Protein AF-A0A816HMV6-F1 (afdb_monomer)

Secondary structure (DSSP, 8-state):
----PPEEEE--TTSSHHHHHHHIIIIII--EEEEEE--TT--HHHHHHHHHHHHHHHHHHHHTT-PEEEEEESGGGSS-HHHHHIIIII-EETTEEPPTTEEEEEEE----------------S--S-HHHHHHHHHH-TTS-S--SS--PPPP-

InterPro domains:
  IPR003959 ATPase, AAA-type, core [PF00004] (7-78)
  IPR027417 P-loop containing nucleoside triphosphate hydrolase [G3DSA:3.40.50.300] (1-121)
  IPR027417 P-loop containing nucleoside triphosphate hydrolase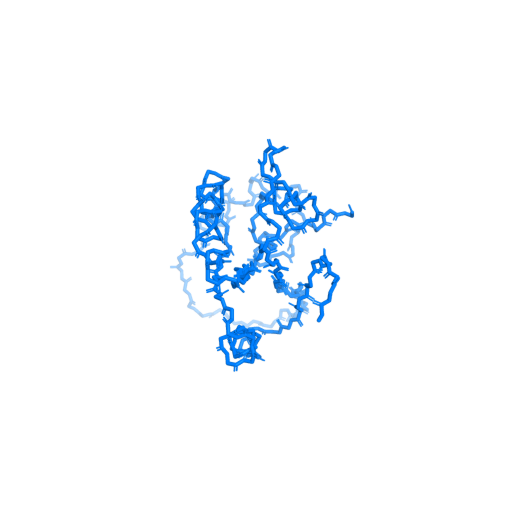 [SSF52540] (5-112)
  IPR031248 E3 ubiquitin-protein ligase RNF213 [PTHR22605] (2-155)

Radius of gyration: 19.83 Å; Cα contacts (8 Å, |Δi|>4): 178; chains: 1; bounding box: 43×34×56 Å

pLDDT: mean 71.31, std 22.54, range [34.78, 97.25]

Solvent-accessible surface area (backbone atoms only — not comparable to full-atom values): 9703 Å² total; per-residue (Å²): 140,92,66,95,61,66,47,76,52,73,60,67,89,90,74,47,65,70,59,53,50,50,47,45,31,55,73,72,63,69,22,50,78,44,80,46,81,42,38,74,86,60,48,68,69,57,53,52,54,52,51,53,55,46,50,59,48,28,55,58,28,46,78,71,78,27,38,28,35,37,35,35,34,38,49,50,36,26,92,60,45,66,61,53,47,34,41,49,73,71,38,23,62,96,84,42,79,54,68,85,50,52,42,54,36,38,29,41,70,73,86,78,73,75,75,83,74,72,92,71,89,78,96,74,90,79,96,85,63,64,73,67,49,57,61,49,49,70,78,41,81,85,60,83,94,70,67,98,63,80,70,60,81,81,81,132

Organism: Adineta ricciae (NCBI:txid249248)

Sequence (156 aa):
VQSNIPVLIMGETGCGKTALIQFLCEKMLDDDLRVFHIHAGVDLKQIITTVKDYITQAEQCQVKNKRLWIFFDEFNTTSNIGLLKEIMCERTLLGEALPSNMVFLGACNPRRTKTLKIQLNDDAYIGLRKTRYEMQERLWAGVNRRLLYTVVPIPE

Structure (mmCIF, N/CA/C/O backbone):
data_AF-A0A816HMV6-F1
#
_entry.id   AF-A0A816HMV6-F1
#
loop_
_atom_site.group_PDB
_atom_site.id
_atom_site.type_symbol
_atom_site.label_atom_id
_atom_site.label_alt_id
_atom_site.label_comp_id
_atom_site.label_asym_id
_atom_site.label_entity_id
_atom_site.label_seq_id
_atom_site.pdbx_PDB_ins_code
_atom_site.Cartn_x
_atom_site.Cartn_y
_atom_site.Cartn_z
_atom_site.occupancy
_atom_site.B_iso_or_equiv
_atom_site.auth_seq_id
_atom_site.auth_comp_id
_atom_site.auth_asym_id
_atom_site.auth_atom_id
_atom_site.pdbx_PDB_model_num
ATOM 1 N N . VAL A 1 1 ? -1.940 -9.532 15.238 1.00 38.19 1 VAL A N 1
ATOM 2 C CA . VAL A 1 1 ? -0.641 -9.157 14.628 1.00 38.19 1 VAL A CA 1
ATOM 3 C C . VAL A 1 1 ? -0.414 -7.691 14.944 1.00 38.19 1 VAL A C 1
ATOM 5 O O . VAL A 1 1 ? -1.223 -6.872 14.531 1.00 38.19 1 VAL A O 1
ATOM 8 N N . GLN A 1 2 ? 0.553 -7.409 15.815 1.00 43.78 2 GLN A N 1
ATOM 9 C CA . GLN A 1 2 ? 0.588 -6.228 16.690 1.00 43.78 2 GLN A CA 1
ATOM 10 C C . GLN A 1 2 ? 1.895 -5.433 16.534 1.00 43.78 2 GLN A C 1
ATOM 12 O O . GLN A 1 2 ? 2.332 -4.746 17.449 1.00 43.78 2 GLN A O 1
ATOM 17 N N . SER A 1 3 ? 2.536 -5.556 15.375 1.00 43.31 3 SER A N 1
ATOM 18 C CA . SER A 1 3 ? 3.825 -4.937 15.096 1.00 43.31 3 SER A CA 1
ATOM 19 C C . SER A 1 3 ? 3.644 -4.070 13.858 1.00 43.31 3 SER A C 1
ATOM 21 O O . SER A 1 3 ? 3.296 -4.598 12.804 1.00 43.31 3 SER A O 1
ATOM 23 N N . ASN A 1 4 ? 3.857 -2.757 13.979 1.00 57.09 4 ASN A N 1
ATOM 24 C CA . ASN A 1 4 ? 3.852 -1.783 12.876 1.00 57.09 4 ASN A CA 1
ATOM 25 C C . ASN A 1 4 ? 5.065 -1.979 11.942 1.00 57.09 4 ASN A C 1
ATOM 27 O O . ASN A 1 4 ? 5.749 -1.027 11.586 1.00 57.09 4 ASN A O 1
ATOM 31 N N . ILE A 1 5 ? 5.374 -3.230 11.607 1.00 61.19 5 ILE A N 1
ATOM 32 C CA . ILE A 1 5 ? 6.496 -3.619 10.765 1.00 61.19 5 ILE A CA 1
ATOM 33 C C . ILE A 1 5 ? 5.971 -3.664 9.327 1.00 61.19 5 ILE A C 1
ATOM 35 O O . ILE A 1 5 ? 5.012 -4.401 9.075 1.00 61.19 5 ILE A O 1
ATOM 39 N N . PRO A 1 6 ? 6.563 -2.911 8.386 1.00 59.91 6 PRO A N 1
ATOM 40 C CA . PRO A 1 6 ? 6.190 -3.010 6.983 1.00 59.91 6 PRO A CA 1
ATOM 41 C C . PRO A 1 6 ? 6.460 -4.433 6.483 1.00 59.91 6 PRO A C 1
ATOM 43 O O . PRO A 1 6 ? 7.582 -4.935 6.562 1.00 59.91 6 PRO A O 1
ATOM 46 N N . VAL A 1 7 ? 5.421 -5.104 5.982 1.00 67.75 7 VAL A N 1
ATOM 47 C CA . VAL A 1 7 ? 5.538 -6.469 5.452 1.00 67.75 7 VAL A CA 1
ATOM 48 C C . VAL A 1 7 ? 5.747 -6.398 3.946 1.00 67.75 7 VAL A C 1
ATOM 50 O O . VAL A 1 7 ? 4.909 -5.865 3.217 1.00 67.75 7 VAL A O 1
ATOM 53 N N . LEU A 1 8 ? 6.866 -6.961 3.491 1.00 65.38 8 LEU A N 1
ATOM 54 C CA . LEU A 1 8 ? 7.203 -7.098 2.080 1.00 65.38 8 LEU A CA 1
ATOM 55 C C . LEU A 1 8 ? 6.871 -8.514 1.600 1.00 65.38 8 LEU A C 1
ATOM 57 O O . LEU A 1 8 ? 7.466 -9.482 2.073 1.00 65.38 8 LEU A O 1
ATOM 61 N N . ILE A 1 9 ? 5.960 -8.642 0.634 1.00 69.94 9 ILE A N 1
ATOM 62 C CA . ILE A 1 9 ? 5.623 -9.933 0.019 1.00 69.94 9 ILE A CA 1
ATOM 63 C C . ILE A 1 9 ? 6.256 -10.011 -1.371 1.00 69.94 9 ILE A C 1
ATOM 65 O O . ILE A 1 9 ? 5.902 -9.256 -2.278 1.00 69.94 9 ILE A O 1
ATOM 69 N N . MET A 1 10 ? 7.180 -10.954 -1.555 1.00 65.25 10 MET A N 1
ATOM 70 C CA . MET A 1 10 ? 7.823 -11.220 -2.843 1.00 65.25 10 MET A CA 1
ATOM 71 C C . MET A 1 10 ? 7.235 -12.486 -3.477 1.00 65.25 10 MET A C 1
ATOM 73 O O . MET A 1 10 ? 7.119 -13.519 -2.826 1.00 65.25 10 MET A O 1
ATOM 77 N N . GLY A 1 11 ? 6.864 -12.419 -4.755 1.00 62.47 11 GLY A N 1
ATOM 78 C CA . GLY A 1 11 ? 6.380 -13.571 -5.525 1.00 62.47 11 GLY A CA 1
ATOM 79 C C . GLY A 1 11 ? 6.123 -13.188 -6.979 1.00 62.47 11 GLY A C 1
ATOM 80 O O . GLY A 1 11 ? 6.002 -12.000 -7.274 1.00 62.47 11 GLY A O 1
ATOM 81 N N . GLU A 1 12 ? 6.004 -14.154 -7.887 1.00 59.75 12 GLU A N 1
ATOM 82 C CA . GLU A 1 12 ? 5.687 -13.865 -9.294 1.00 59.75 12 GLU A CA 1
ATOM 83 C C . GLU A 1 12 ? 4.284 -13.254 -9.469 1.00 59.75 12 GLU A C 1
ATOM 85 O O . GLU A 1 12 ? 3.417 -13.358 -8.594 1.00 59.75 12 GLU A O 1
ATOM 90 N N . THR A 1 13 ? 4.039 -12.582 -10.594 1.00 65.00 13 THR A N 1
ATOM 91 C CA . THR A 1 13 ? 2.686 -12.137 -10.948 1.00 65.00 13 THR A CA 1
ATOM 92 C C . THR A 1 13 ? 1.761 -13.351 -11.087 1.00 65.00 13 THR A C 1
ATOM 94 O O . THR A 1 13 ? 2.174 -14.417 -11.532 1.00 65.00 13 THR A O 1
ATOM 97 N N . GLY A 1 14 ? 0.507 -13.219 -10.649 1.00 66.56 14 GLY A N 1
ATOM 98 C CA . GLY A 1 14 ? -0.473 -14.311 -10.723 1.00 66.56 14 GLY A CA 1
ATOM 99 C C . GLY A 1 14 ? -0.409 -15.356 -9.600 1.00 66.56 14 GLY A C 1
ATOM 100 O O . GLY A 1 14 ? -1.272 -16.222 -9.555 1.00 66.56 14 GLY A O 1
ATOM 101 N N . CYS A 1 15 ? 0.515 -15.261 -8.635 1.00 69.25 15 CYS A N 1
ATOM 102 C CA . CYS A 1 15 ? 0.568 -16.193 -7.493 1.00 69.25 15 CYS A CA 1
ATOM 103 C C . CYS A 1 15 ? -0.443 -15.884 -6.363 1.00 69.25 15 CYS A C 1
ATOM 105 O O . CYS A 1 15 ? -0.324 -16.415 -5.263 1.00 69.25 15 CYS A O 1
ATOM 107 N N . GLY A 1 16 ? -1.410 -14.988 -6.598 1.00 77.44 16 GLY A N 1
ATOM 108 C CA . GLY A 1 16 ? -2.515 -14.724 -5.667 1.00 77.44 16 GLY A CA 1
ATOM 109 C C . GLY A 1 16 ? -2.222 -13.792 -4.484 1.00 77.44 16 GLY A C 1
ATOM 110 O O . GLY A 1 16 ? -3.064 -13.697 -3.599 1.00 77.44 16 GLY A O 1
ATOM 111 N N . LYS A 1 17 ? -1.088 -13.068 -4.449 1.00 81.44 17 LYS A N 1
ATOM 112 C CA . LYS A 1 17 ? -0.736 -12.150 -3.333 1.00 81.44 17 LYS A CA 1
ATOM 113 C C . LYS A 1 17 ? -1.853 -11.156 -3.008 1.00 81.44 17 LYS A C 1
ATOM 115 O O . LYS A 1 17 ? -2.276 -11.055 -1.863 1.00 81.44 17 LYS A O 1
ATOM 120 N N . THR A 1 18 ? -2.358 -10.461 -4.024 1.00 79.69 18 THR A N 1
ATOM 121 C CA . THR A 1 18 ? -3.419 -9.460 -3.861 1.00 79.69 18 THR A CA 1
ATOM 122 C C . THR A 1 18 ? -4.718 -10.094 -3.365 1.00 79.69 18 THR A C 1
ATOM 124 O O . THR A 1 18 ? -5.338 -9.565 -2.450 1.00 79.69 18 THR A O 1
ATOM 127 N N . ALA A 1 19 ? -5.085 -11.263 -3.903 1.00 83.81 19 ALA A N 1
ATOM 128 C CA . ALA A 1 19 ? -6.281 -11.996 -3.488 1.00 83.81 19 ALA A CA 1
ATOM 129 C C . ALA A 1 19 ? -6.183 -12.493 -2.034 1.00 83.81 19 ALA A C 1
ATOM 131 O O . ALA A 1 19 ? -7.158 -12.426 -1.290 1.00 83.81 19 ALA A O 1
ATOM 132 N N . LEU A 1 20 ? -4.996 -12.941 -1.606 1.00 85.25 20 LEU A N 1
ATOM 133 C CA . LEU A 1 20 ? -4.729 -13.338 -0.224 1.00 85.25 20 LEU A CA 1
ATOM 134 C C . LEU A 1 20 ? -4.897 -12.153 0.737 1.00 85.25 20 LEU A C 1
ATOM 136 O O . LEU A 1 20 ? -5.547 -12.290 1.772 1.00 85.25 20 LEU A O 1
ATOM 140 N N . ILE A 1 21 ? -4.329 -10.992 0.393 1.00 85.69 21 ILE A N 1
ATOM 141 C CA . ILE A 1 21 ? -4.425 -9.783 1.222 1.00 85.69 21 ILE A CA 1
ATOM 142 C C . ILE A 1 21 ? -5.878 -9.302 1.299 1.00 85.69 21 ILE A C 1
ATOM 144 O O . ILE A 1 21 ? -6.365 -9.032 2.393 1.00 85.69 21 ILE A O 1
ATOM 148 N N . GLN A 1 22 ? -6.589 -9.259 0.168 1.00 86.12 22 GLN A N 1
ATOM 149 C CA . GLN A 1 22 ? -8.018 -8.925 0.121 1.00 86.12 22 GLN A CA 1
ATOM 150 C C . GLN A 1 22 ? -8.839 -9.828 1.040 1.00 86.12 22 GLN A C 1
ATOM 152 O O . GLN A 1 22 ? -9.600 -9.341 1.873 1.00 86.12 22 GLN A O 1
ATOM 157 N N . PHE A 1 23 ? -8.637 -11.143 0.944 1.00 87.44 23 PHE A N 1
ATOM 158 C CA . PHE A 1 23 ? -9.335 -12.102 1.792 1.00 87.44 23 PHE A CA 1
ATOM 159 C C . PHE A 1 23 ? -9.026 -11.897 3.283 1.00 87.44 23 PHE A C 1
ATOM 161 O O . PHE A 1 23 ? -9.936 -11.924 4.110 1.00 87.44 23 PHE A O 1
ATOM 168 N N . LEU A 1 24 ? -7.762 -11.651 3.637 1.00 87.31 24 LEU A N 1
ATOM 169 C CA . LEU A 1 24 ? -7.361 -11.402 5.021 1.00 87.31 24 LEU A CA 1
ATOM 170 C C . LEU A 1 24 ? -8.031 -10.145 5.596 1.00 87.31 24 LEU A C 1
ATOM 172 O O . LEU A 1 24 ? -8.616 -10.209 6.677 1.00 87.31 24 LEU A O 1
ATOM 176 N N . CYS A 1 25 ? -7.958 -9.018 4.888 1.00 88.06 25 CYS A N 1
ATOM 177 C CA . CYS A 1 25 ? -8.507 -7.747 5.360 1.00 88.06 25 CYS A CA 1
ATOM 178 C C . CYS A 1 25 ? -10.034 -7.807 5.467 1.00 88.06 25 CYS A C 1
ATOM 180 O O . CYS A 1 25 ? -10.586 -7.605 6.547 1.00 88.06 25 CYS A O 1
ATOM 182 N N . GLU A 1 26 ? -10.708 -8.170 4.377 1.00 85.81 26 GLU A N 1
ATOM 183 C CA . GLU A 1 26 ? -12.162 -8.035 4.288 1.00 85.81 26 GLU A CA 1
ATOM 184 C C . GLU A 1 26 ? -12.922 -9.178 4.968 1.00 85.81 26 GLU A C 1
ATOM 186 O O . GLU A 1 26 ? -14.026 -8.968 5.466 1.00 85.81 26 GLU A O 1
ATOM 191 N N . LYS A 1 27 ? -12.388 -10.411 4.958 1.00 85.75 27 LYS A N 1
ATOM 192 C CA . LYS A 1 27 ? -13.121 -11.593 5.459 1.00 85.75 27 LYS A CA 1
ATOM 193 C C . LYS A 1 27 ? -12.713 -12.026 6.858 1.00 85.75 27 LYS A C 1
ATOM 195 O O . LYS A 1 27 ? -13.552 -12.572 7.566 1.00 85.75 27 LYS A O 1
ATOM 200 N N . MET A 1 28 ? -11.457 -11.814 7.247 1.00 86.31 28 MET A N 1
ATOM 201 C CA . MET A 1 28 ? -10.955 -12.267 8.551 1.00 86.31 28 MET A CA 1
ATOM 202 C C . MET A 1 28 ? -10.876 -11.139 9.575 1.00 86.31 28 MET A C 1
ATOM 204 O O . MET A 1 28 ? -11.137 -11.371 10.752 1.00 86.31 28 MET A O 1
ATOM 208 N N . LEU A 1 29 ? -10.496 -9.934 9.143 1.00 88.50 29 LEU A N 1
ATOM 209 C CA . LEU A 1 29 ? -10.272 -8.798 10.038 1.00 88.50 29 LEU A CA 1
ATOM 210 C C . LEU A 1 29 ? -11.426 -7.789 10.055 1.00 88.50 29 LEU A C 1
ATOM 212 O O . LEU A 1 29 ? -11.458 -6.960 10.956 1.00 88.50 29 LEU A O 1
ATOM 216 N N . ASP A 1 30 ? -12.345 -7.869 9.086 1.00 90.75 30 ASP A N 1
ATOM 217 C CA . ASP A 1 30 ? -13.390 -6.863 8.844 1.00 90.75 30 ASP A CA 1
ATOM 218 C C . ASP A 1 30 ? -12.813 -5.434 8.708 1.00 90.75 30 ASP A C 1
ATOM 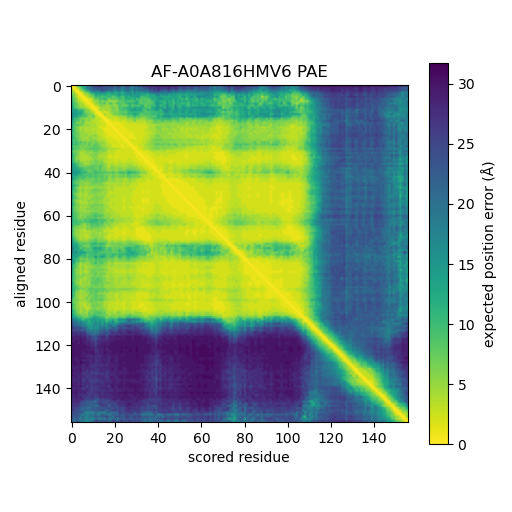220 O O . ASP A 1 30 ? -13.443 -4.445 9.079 1.00 90.75 30 ASP A O 1
ATOM 224 N N . ASP A 1 31 ? -11.599 -5.325 8.164 1.00 93.38 31 ASP A N 1
ATOM 225 C CA . ASP A 1 31 ? -10.894 -4.069 7.903 1.00 93.38 31 ASP A CA 1
ATOM 226 C C . ASP A 1 31 ? -10.983 -3.691 6.413 1.00 93.38 31 ASP A C 1
ATOM 228 O O . ASP A 1 31 ? -11.147 -4.551 5.542 1.00 93.38 31 ASP A O 1
ATOM 232 N N . ASP A 1 32 ? -10.791 -2.408 6.103 1.00 92.75 32 ASP A N 1
ATOM 233 C CA . ASP A 1 32 ? -10.833 -1.906 4.727 1.00 92.75 32 ASP A CA 1
ATOM 234 C C . ASP A 1 32 ? -9.452 -2.030 4.061 1.00 92.75 32 ASP A C 1
ATOM 236 O O . ASP A 1 32 ? -8.420 -1.805 4.698 1.00 92.75 32 ASP A O 1
ATOM 240 N N . LEU A 1 33 ? -9.415 -2.345 2.761 1.00 92.81 33 LEU A N 1
ATOM 241 C CA 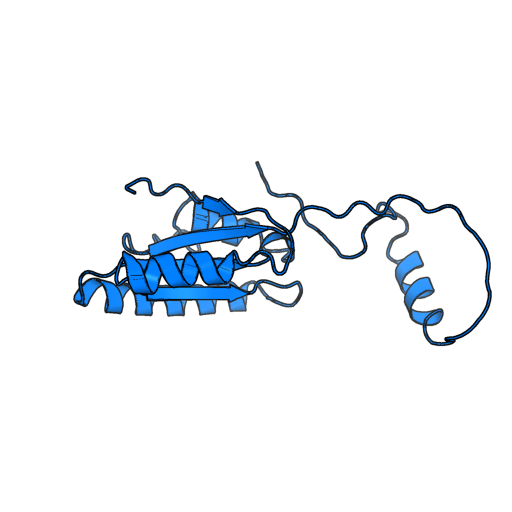. LEU A 1 33 ? -8.183 -2.458 1.974 1.00 92.81 33 LEU A CA 1
ATOM 242 C C . LEU A 1 33 ? -8.188 -1.512 0.770 1.00 92.81 33 LEU A C 1
ATOM 244 O O . LEU A 1 33 ? -9.133 -1.467 -0.019 1.00 92.81 33 LEU A O 1
ATOM 248 N N . ARG A 1 34 ? -7.068 -0.819 0.568 1.00 94.50 34 ARG A N 1
ATOM 249 C CA . ARG A 1 34 ? -6.766 -0.039 -0.632 1.00 94.50 34 ARG A CA 1
ATOM 250 C C . ARG A 1 34 ? -5.495 -0.544 -1.279 1.00 94.50 34 ARG A C 1
ATOM 252 O O . ARG A 1 34 ? -4.457 -0.651 -0.637 1.00 94.50 34 ARG A O 1
ATOM 259 N N . VAL A 1 35 ? -5.581 -0.830 -2.571 1.00 90.50 35 VAL A N 1
ATOM 260 C CA . VAL A 1 35 ? -4.430 -1.226 -3.379 1.00 90.50 35 VAL A CA 1
ATOM 261 C C . VAL A 1 35 ? -3.985 -0.024 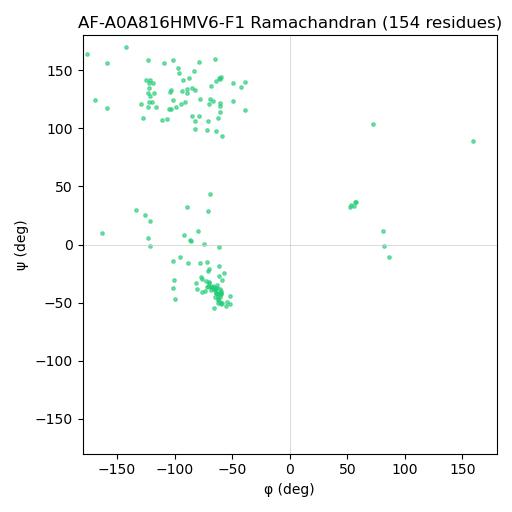-4.193 1.00 90.50 35 VAL A C 1
ATOM 263 O O . VAL A 1 35 ? -4.778 0.552 -4.936 1.00 90.50 35 VAL A O 1
ATOM 266 N N . PHE A 1 36 ? -2.720 0.355 -4.054 1.00 90.31 36 PHE A N 1
ATOM 267 C CA . PHE A 1 36 ? -2.100 1.379 -4.877 1.00 90.31 36 PHE A CA 1
ATOM 268 C C . PHE A 1 36 ? -1.068 0.720 -5.790 1.00 90.31 36 PHE A C 1
ATOM 270 O O . PHE A 1 36 ? -0.003 0.293 -5.346 1.00 90.31 36 PHE A O 1
ATOM 277 N N . HIS A 1 37 ? -1.412 0.633 -7.074 1.00 87.25 37 HIS A N 1
ATOM 278 C CA . HIS A 1 37 ? -0.525 0.127 -8.114 1.00 87.25 37 HIS A CA 1
ATOM 279 C C . HIS A 1 37 ? 0.473 1.209 -8.518 1.00 87.25 37 HIS A C 1
ATOM 281 O O . HIS A 1 37 ? 0.103 2.214 -9.129 1.00 87.25 37 HIS A O 1
ATOM 287 N N . ILE A 1 38 ? 1.736 1.005 -8.163 1.00 84.38 38 ILE A N 1
ATOM 288 C CA . ILE A 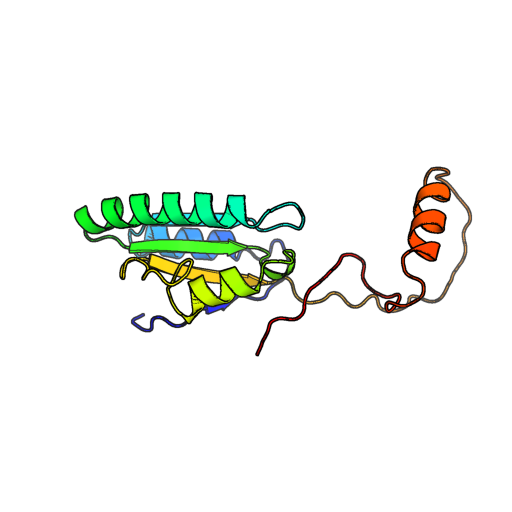1 38 ? 2.814 1.938 -8.466 1.00 84.38 38 ILE A CA 1
ATOM 289 C C . ILE A 1 38 ? 3.473 1.506 -9.773 1.00 84.38 38 ILE A C 1
ATOM 291 O O . ILE A 1 38 ? 3.786 0.341 -9.973 1.00 84.38 38 ILE A O 1
ATOM 295 N N . HIS A 1 39 ? 3.677 2.457 -10.679 1.00 83.69 39 HIS A N 1
ATOM 296 C CA . HIS A 1 39 ? 4.340 2.236 -11.962 1.00 83.69 39 HIS A CA 1
ATOM 297 C C . HIS A 1 39 ? 5.230 3.431 -12.321 1.00 83.69 39 HIS A C 1
ATOM 299 O O . HIS A 1 39 ? 5.125 4.501 -11.719 1.00 83.69 39 HIS A O 1
ATOM 305 N N . ALA A 1 40 ? 6.054 3.299 -13.364 1.00 76.44 40 ALA A N 1
ATOM 306 C CA . AL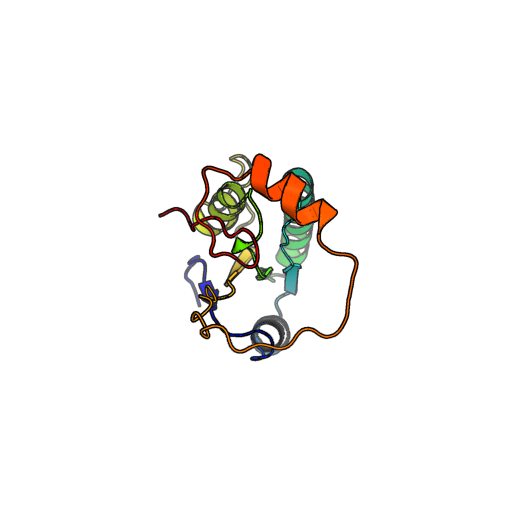A A 1 40 ? 7.000 4.340 -13.791 1.00 76.44 40 ALA A CA 1
ATOM 307 C C . ALA A 1 40 ? 6.355 5.703 -14.127 1.00 76.44 40 ALA A C 1
ATOM 309 O O . ALA A 1 40 ? 7.024 6.725 -14.057 1.00 76.44 40 ALA A O 1
ATOM 310 N N . GLY A 1 41 ? 5.067 5.722 -14.487 1.00 79.12 41 GLY A N 1
ATOM 311 C CA . GLY A 1 41 ? 4.299 6.955 -14.715 1.00 79.12 41 GLY A CA 1
ATOM 312 C C . GLY A 1 41 ? 3.662 7.594 -13.472 1.00 79.12 41 GLY A C 1
ATOM 313 O O . GLY A 1 41 ? 2.913 8.548 -13.636 1.00 79.12 41 GLY A O 1
ATOM 314 N N . VAL A 1 42 ? 3.869 7.058 -12.260 1.00 83.62 42 VAL A N 1
ATOM 315 C CA . VAL A 1 42 ? 3.327 7.663 -11.032 1.00 83.62 42 VAL A CA 1
ATOM 316 C C . VAL A 1 42 ? 4.283 8.743 -10.534 1.00 83.62 42 VAL A C 1
ATOM 318 O O . VAL A 1 42 ? 5.369 8.453 -10.018 1.00 83.62 42 VAL A O 1
ATOM 321 N N . ASP A 1 43 ? 3.837 9.989 -10.646 1.00 87.69 43 ASP A N 1
ATOM 322 C CA . ASP A 1 43 ? 4.575 11.157 -10.177 1.00 87.69 43 ASP A CA 1
ATOM 323 C C . ASP A 1 43 ? 4.462 11.345 -8.658 1.00 87.69 43 ASP A C 1
ATOM 325 O O . ASP A 1 43 ? 3.484 10.950 -8.021 1.00 87.69 43 ASP A O 1
ATOM 329 N N . LEU A 1 44 ? 5.432 12.059 -8.078 1.00 87.62 44 LEU A N 1
ATOM 330 C CA . LEU A 1 44 ? 5.473 12.389 -6.648 1.00 87.62 44 LEU A CA 1
ATOM 331 C C . LEU A 1 44 ? 4.162 13.028 -6.161 1.00 87.62 44 LEU A C 1
ATOM 333 O O . LEU A 1 44 ? 3.625 12.652 -5.122 1.00 87.62 44 LEU A O 1
ATOM 337 N N . LYS A 1 45 ? 3.620 13.975 -6.940 1.00 91.69 45 LYS A N 1
ATOM 338 C CA . LYS A 1 45 ? 2.357 14.656 -6.621 1.00 91.69 45 LYS A CA 1
ATOM 339 C C . LYS A 1 45 ? 1.197 13.670 -6.520 1.00 91.69 45 LYS A C 1
ATOM 341 O O . LYS A 1 45 ? 0.374 13.803 -5.624 1.00 91.69 45 LYS A O 1
ATOM 346 N N . GLN A 1 46 ? 1.153 12.673 -7.402 1.00 91.88 46 GLN A N 1
ATOM 347 C CA . GLN A 1 46 ? 0.092 11.675 -7.403 1.00 91.88 46 GLN A CA 1
ATOM 348 C C . GLN A 1 46 ? 0.176 10.769 -6.174 1.00 91.88 46 GLN A C 1
ATOM 350 O O . GLN A 1 46 ? -0.860 10.478 -5.580 1.00 91.88 46 GLN A O 1
ATOM 355 N N . ILE A 1 47 ? 1.385 10.390 -5.745 1.00 91.19 47 ILE A N 1
ATOM 356 C CA . ILE A 1 47 ? 1.590 9.653 -4.487 1.00 91.19 47 ILE A CA 1
ATOM 357 C C . ILE A 1 47 ? 1.070 10.481 -3.311 1.00 91.19 47 ILE A C 1
ATOM 359 O O . ILE A 1 47 ? 0.251 9.988 -2.541 1.00 91.19 47 ILE A O 1
ATOM 363 N N . ILE A 1 48 ? 1.484 11.747 -3.205 1.00 94.06 48 ILE A N 1
ATOM 364 C CA . ILE A 1 48 ? 1.075 12.634 -2.106 1.00 94.06 48 ILE A CA 1
ATOM 365 C C . ILE A 1 48 ? -0.448 12.786 -2.061 1.00 94.06 48 ILE A C 1
ATOM 367 O O . ILE A 1 48 ? -1.042 12.608 -1.001 1.00 94.06 48 ILE A O 1
ATOM 371 N N . THR A 1 49 ? -1.087 13.097 -3.192 1.00 95.94 49 THR A N 1
ATOM 372 C CA . THR A 1 49 ? -2.547 13.253 -3.254 1.00 95.94 49 THR A CA 1
ATOM 373 C C . THR A 1 49 ? -3.260 11.960 -2.864 1.00 95.94 49 THR A C 1
ATOM 375 O O . THR A 1 49 ? -4.152 11.986 -2.027 1.00 95.94 49 THR A O 1
ATOM 378 N N . THR A 1 50 ? -2.803 10.819 -3.382 1.00 95.44 50 THR A N 1
ATOM 379 C CA . THR A 1 50 ? -3.409 9.511 -3.091 1.00 95.44 50 THR A CA 1
ATOM 380 C C . THR A 1 50 ? -3.287 9.146 -1.609 1.00 95.44 50 THR A C 1
ATOM 382 O O . THR A 1 50 ? -4.238 8.664 -1.000 1.00 95.44 50 THR A O 1
ATOM 385 N N . VAL A 1 51 ? -2.128 9.397 -0.992 1.00 94.88 51 VAL A N 1
ATOM 386 C CA . VAL A 1 51 ? -1.924 9.122 0.438 1.00 94.88 51 VAL A CA 1
ATOM 387 C C . VAL A 1 51 ? -2.770 10.061 1.296 1.00 94.88 51 VAL A C 1
ATOM 389 O O . VAL A 1 51 ? -3.333 9.608 2.288 1.00 94.88 51 VAL A O 1
ATOM 392 N N . LYS A 1 52 ? -2.940 11.331 0.902 1.00 96.38 52 LYS A N 1
ATOM 393 C CA . LYS A 1 52 ? -3.874 12.250 1.576 1.00 96.38 52 LYS A CA 1
ATOM 394 C C . LYS A 1 52 ? -5.314 11.741 1.533 1.00 96.38 52 LYS A C 1
ATOM 396 O O . LYS A 1 52 ? -5.979 11.751 2.565 1.00 96.38 52 LYS A O 1
ATOM 401 N N . ASP A 1 53 ? -5.760 11.208 0.399 1.00 97.25 53 ASP A N 1
ATOM 402 C CA . ASP A 1 53 ? -7.088 10.594 0.298 1.00 97.25 53 ASP A CA 1
ATOM 403 C C . ASP A 1 53 ? -7.220 9.364 1.215 1.00 97.25 53 ASP A C 1
ATOM 405 O O . ASP A 1 53 ? -8.284 9.118 1.789 1.00 97.25 53 ASP A O 1
ATOM 409 N N . TYR A 1 54 ? -6.143 8.591 1.396 1.00 96.56 54 TYR A N 1
ATOM 410 C CA . TYR A 1 54 ? -6.118 7.474 2.345 1.00 96.56 54 TYR A CA 1
ATOM 411 C C . TYR A 1 54 ? -6.137 7.921 3.805 1.00 96.56 54 TYR A C 1
ATOM 413 O O . TYR A 1 54 ? -6.753 7.237 4.615 1.00 96.56 54 TYR A O 1
ATOM 421 N N . ILE A 1 55 ? -5.537 9.062 4.150 1.00 96.50 55 ILE A N 1
ATOM 422 C CA . ILE A 1 55 ? -5.628 9.631 5.505 1.00 96.50 55 ILE A CA 1
ATOM 423 C C . ILE A 1 55 ? -7.094 9.925 5.847 1.00 96.50 55 ILE A C 1
ATOM 425 O O . ILE A 1 55 ? -7.590 9.444 6.865 1.00 96.50 55 ILE A O 1
ATOM 429 N N . THR A 1 56 ? -7.826 10.601 4.956 1.00 96.75 56 THR A N 1
ATOM 430 C CA . THR A 1 56 ? -9.258 10.886 5.164 1.00 96.75 56 THR A CA 1
ATOM 431 C C . THR A 1 56 ? -10.088 9.607 5.302 1.00 96.75 56 THR A C 1
ATOM 433 O O . THR A 1 56 ? -11.010 9.528 6.113 1.00 96.75 56 THR A O 1
ATOM 436 N N . GLN A 1 57 ? -9.765 8.564 4.537 1.00 95.56 57 GLN A N 1
ATOM 437 C CA . GLN A 1 57 ? -10.445 7.272 4.660 1.00 95.56 57 GLN A CA 1
ATOM 438 C C . GLN A 1 57 ? -10.088 6.541 5.955 1.00 95.56 57 GLN A C 1
ATOM 440 O O . GLN A 1 57 ? -10.949 5.888 6.545 1.00 95.56 57 GLN A O 1
ATOM 445 N N . ALA A 1 58 ? -8.845 6.656 6.420 1.00 95.62 58 ALA A N 1
ATOM 446 C CA . ALA A 1 58 ? -8.417 6.071 7.681 1.00 95.62 58 ALA A CA 1
ATOM 447 C C . ALA A 1 58 ? -9.187 6.692 8.852 1.00 95.62 58 ALA A C 1
ATOM 449 O O . ALA A 1 58 ? -9.676 5.955 9.706 1.00 95.62 58 ALA A O 1
ATOM 450 N N . GLU A 1 59 ? -9.395 8.008 8.850 1.00 95.06 59 GLU A N 1
ATOM 451 C CA . GLU A 1 59 ? -10.223 8.697 9.849 1.00 95.06 59 GLU A CA 1
ATOM 452 C C . GLU A 1 59 ? -11.669 8.168 9.850 1.00 95.06 59 GLU A C 1
ATOM 454 O O . GLU A 1 59 ? -12.230 7.872 10.907 1.00 95.06 59 GLU A O 1
ATOM 459 N N . GLN A 1 60 ? -12.261 7.946 8.670 1.00 94.75 60 GLN A N 1
ATOM 460 C CA . GLN A 1 60 ? -13.602 7.355 8.545 1.00 94.75 60 GLN A CA 1
ATOM 461 C C . GLN A 1 60 ? -13.661 5.906 9.055 1.00 94.75 60 GLN A C 1
ATOM 463 O O . GLN A 1 60 ? -14.640 5.513 9.697 1.00 94.75 60 GLN A O 1
ATOM 468 N N . CYS A 1 61 ? -12.623 5.107 8.791 1.00 92.38 61 CYS A N 1
ATOM 469 C CA . CYS A 1 61 ? -12.502 3.746 9.317 1.00 92.38 61 CYS A CA 1
ATOM 470 C C . CYS A 1 61 ? -12.372 3.756 10.844 1.00 92.38 61 CYS A C 1
ATOM 472 O O . CYS A 1 61 ? -12.970 2.921 11.522 1.00 92.38 61 CYS A O 1
ATOM 474 N N . GLN A 1 62 ? -11.654 4.738 11.394 1.00 92.38 62 GLN A N 1
ATOM 475 C CA . GLN A 1 62 ? -11.423 4.862 12.828 1.00 92.38 62 GLN A CA 1
ATOM 476 C C . GLN A 1 62 ? -12.722 5.097 13.608 1.00 92.38 62 GLN A C 1
ATOM 478 O O . GLN A 1 62 ? -12.901 4.499 14.667 1.00 92.38 62 GLN A O 1
ATOM 483 N N . VAL A 1 63 ? -13.670 5.868 13.058 1.00 93.75 63 VAL A N 1
ATOM 484 C CA . VAL A 1 63 ? -15.019 6.044 13.644 1.00 93.75 63 VAL A CA 1
ATOM 485 C C . VAL A 1 63 ? -15.764 4.709 13.777 1.00 93.75 63 VAL A C 1
ATOM 487 O O . VAL A 1 63 ? -16.553 4.521 14.699 1.00 93.75 63 VAL A O 1
ATOM 490 N N . LYS A 1 64 ? -15.489 3.756 12.881 1.00 92.31 64 LYS A N 1
ATOM 491 C CA . LYS A 1 64 ? -16.060 2.401 12.894 1.00 92.31 64 LYS A CA 1
ATOM 492 C C . LYS A 1 64 ? -15.199 1.393 13.665 1.00 92.31 64 LYS A C 1
ATOM 494 O O . LYS A 1 64 ? -15.486 0.202 13.609 1.00 92.31 64 LYS A O 1
ATOM 499 N N . ASN A 1 65 ? -14.152 1.849 14.359 1.00 91.94 65 ASN A N 1
ATOM 500 C CA . ASN A 1 65 ? -13.150 1.009 15.021 1.00 91.94 65 ASN A CA 1
ATOM 501 C C . ASN A 1 65 ? -12.455 0.009 14.068 1.00 91.94 65 ASN A C 1
ATOM 503 O O . ASN A 1 65 ? -12.094 -1.096 14.470 1.00 91.94 65 ASN A O 1
ATOM 507 N N . LYS A 1 66 ? -12.275 0.408 12.801 1.00 93.38 66 LYS A N 1
ATOM 508 C CA . LYS A 1 66 ? -11.602 -0.363 11.748 1.00 93.38 66 LYS A CA 1
ATOM 509 C C . LYS A 1 66 ? -10.255 0.253 11.379 1.00 93.38 66 LYS A C 1
ATOM 511 O O . LYS A 1 66 ? -10.019 1.459 11.543 1.00 93.38 66 LYS A O 1
ATOM 516 N N . ARG A 1 67 ? -9.366 -0.575 10.840 1.00 93.31 67 ARG A N 1
ATOM 517 C CA . ARG A 1 67 ? -8.086 -0.152 10.259 1.00 93.31 67 ARG A CA 1
ATOM 518 C C . ARG A 1 67 ? -8.208 -0.021 8.748 1.00 93.31 67 ARG A C 1
ATOM 520 O O . ARG A 1 67 ? -8.989 -0.728 8.117 1.00 93.31 67 ARG A O 1
ATOM 527 N N . LEU A 1 68 ? -7.388 0.858 8.181 1.00 95.00 68 LEU A N 1
ATOM 528 C CA . LEU A 1 68 ? -7.220 0.970 6.738 1.00 95.00 68 LEU A CA 1
ATOM 529 C C . LEU A 1 68 ? -5.907 0.304 6.338 1.00 95.00 68 LEU A C 1
ATOM 531 O O . LEU A 1 68 ? -4.831 0.755 6.726 1.00 95.00 68 LEU A O 1
ATOM 535 N N . TRP A 1 69 ? -5.990 -0.752 5.544 1.00 93.56 69 TRP A N 1
ATOM 536 C CA . TRP A 1 69 ? -4.834 -1.414 4.961 1.00 93.56 69 TRP A CA 1
ATOM 537 C C . TRP A 1 69 ? -4.504 -0.774 3.615 1.00 93.56 69 TRP A C 1
ATOM 539 O O . TRP A 1 69 ? -5.372 -0.624 2.760 1.00 93.56 69 TRP A O 1
ATOM 549 N N . ILE A 1 70 ? -3.243 -0.410 3.413 1.00 93.25 70 ILE A N 1
ATOM 550 C CA . ILE A 1 70 ? -2.721 0.136 2.164 1.00 93.25 70 ILE A CA 1
ATOM 551 C C . ILE A 1 70 ? -1.700 -0.851 1.619 1.00 93.25 70 ILE A C 1
ATOM 553 O O . ILE A 1 70 ? -0.681 -1.117 2.254 1.00 93.25 70 ILE A O 1
ATOM 557 N N . PHE A 1 71 ? -1.968 -1.381 0.433 1.00 90.75 71 PHE A N 1
ATOM 558 C CA . PHE A 1 71 ? -1.085 -2.294 -0.271 1.00 90.75 71 PHE A CA 1
ATOM 559 C C . PHE A 1 71 ? -0.427 -1.589 -1.458 1.00 90.75 71 PHE A C 1
ATOM 561 O O . PHE A 1 71 ? -1.085 -1.307 -2.459 1.00 90.75 71 PHE A O 1
ATOM 568 N N . PHE A 1 72 ? 0.868 -1.298 -1.336 1.00 88.38 72 PHE A N 1
ATOM 569 C CA . PHE A 1 72 ? 1.696 -0.784 -2.423 1.00 88.38 72 PHE A CA 1
ATOM 570 C C . PHE A 1 72 ? 2.176 -1.942 -3.291 1.00 88.38 72 PHE A C 1
ATOM 572 O O . PHE A 1 72 ? 3.058 -2.707 -2.894 1.00 88.38 72 PHE A O 1
ATOM 579 N N . ASP A 1 73 ? 1.600 -2.060 -4.479 1.00 83.62 73 ASP A N 1
ATOM 580 C CA . ASP A 1 73 ? 2.009 -3.054 -5.461 1.00 83.62 73 ASP A CA 1
ATOM 581 C C . ASP A 1 73 ? 3.047 -2.451 -6.414 1.00 83.62 73 ASP A C 1
ATOM 583 O O . ASP A 1 73 ? 2.953 -1.281 -6.785 1.00 83.62 73 ASP A O 1
ATOM 587 N N . GLU A 1 74 ? 4.048 -3.244 -6.789 1.00 77.31 74 GLU A N 1
ATOM 588 C CA . GLU A 1 74 ? 5.129 -2.858 -7.711 1.00 77.31 74 GLU A CA 1
ATOM 589 C C . GLU A 1 74 ? 5.896 -1.567 -7.345 1.00 77.31 74 GLU A C 1
ATOM 591 O O . GLU A 1 74 ? 6.378 -0.836 -8.216 1.00 77.31 74 GLU A O 1
ATOM 596 N N . PHE A 1 75 ? 6.082 -1.280 -6.051 1.00 74.19 75 PHE A N 1
ATOM 597 C CA . PHE A 1 75 ? 6.682 -0.012 -5.609 1.00 74.19 75 PHE A CA 1
ATOM 598 C C . PHE A 1 75 ? 8.124 0.233 -6.084 1.00 74.19 75 PHE A C 1
ATOM 600 O O . PHE A 1 75 ? 8.593 1.369 -6.092 1.00 74.19 75 PHE A O 1
ATOM 607 N N . ASN A 1 76 ? 8.838 -0.809 -6.515 1.00 70.12 76 ASN A N 1
ATOM 608 C CA . ASN A 1 76 ? 10.200 -0.708 -7.044 1.00 70.12 76 ASN A CA 1
ATOM 609 C C . ASN A 1 76 ? 10.291 -0.115 -8.465 1.00 70.12 76 ASN A C 1
ATOM 611 O O . ASN A 1 76 ? 11.388 -0.019 -9.019 1.00 70.12 76 ASN A O 1
ATOM 615 N N . THR A 1 77 ? 9.162 0.257 -9.070 1.00 70.31 77 THR A N 1
ATOM 616 C CA . THR A 1 77 ? 9.091 0.807 -10.433 1.00 70.31 77 THR A CA 1
ATOM 617 C C . THR A 1 77 ? 9.092 2.340 -10.485 1.00 70.31 77 THR A C 1
ATOM 619 O O . THR A 1 77 ? 9.261 2.903 -11.567 1.00 70.31 77 THR A O 1
ATOM 622 N N . THR A 1 78 ? 8.930 3.027 -9.346 1.00 75.88 78 THR A N 1
ATOM 623 C CA . THR A 1 78 ? 8.976 4.498 -9.269 1.00 75.88 78 THR A CA 1
ATOM 624 C C . THR A 1 78 ? 10.358 5.006 -8.853 1.00 75.88 78 THR A C 1
ATOM 626 O O . THR A 1 78 ? 11.060 4.383 -8.057 1.00 75.88 78 THR A O 1
ATOM 629 N N . SER A 1 79 ? 10.744 6.181 -9.358 1.00 75.94 79 SER A N 1
ATOM 630 C CA . SER A 1 79 ? 11.920 6.920 -8.880 1.00 75.94 79 SER A CA 1
ATOM 631 C C . SER A 1 79 ? 11.711 7.537 -7.492 1.00 75.94 79 SER A C 1
ATOM 633 O O . SER A 1 79 ? 12.682 7.893 -6.830 1.00 75.94 79 SER A O 1
ATOM 635 N N . ASN A 1 80 ? 10.463 7.621 -7.019 1.00 80.31 80 ASN A N 1
ATOM 636 C CA . ASN A 1 80 ? 10.081 8.260 -5.756 1.00 80.31 80 ASN A CA 1
ATOM 637 C C . ASN A 1 80 ? 10.109 7.297 -4.553 1.00 80.31 80 ASN A C 1
ATOM 639 O O . ASN A 1 80 ? 9.321 7.437 -3.617 1.00 80.31 80 ASN A O 1
ATOM 643 N N . ILE A 1 81 ? 11.008 6.309 -4.560 1.00 81.44 81 ILE A N 1
ATOM 644 C CA . ILE A 1 81 ? 11.067 5.269 -3.520 1.00 81.44 81 ILE A CA 1
ATOM 645 C C . ILE A 1 81 ? 11.355 5.832 -2.119 1.00 81.44 81 ILE A C 1
ATOM 647 O O . ILE A 1 81 ? 10.900 5.267 -1.129 1.00 81.44 81 ILE A O 1
ATOM 651 N N . GLY A 1 82 ? 12.043 6.977 -2.028 1.00 85.00 82 GLY A N 1
ATOM 652 C CA . GLY A 1 82 ? 12.311 7.659 -0.758 1.00 8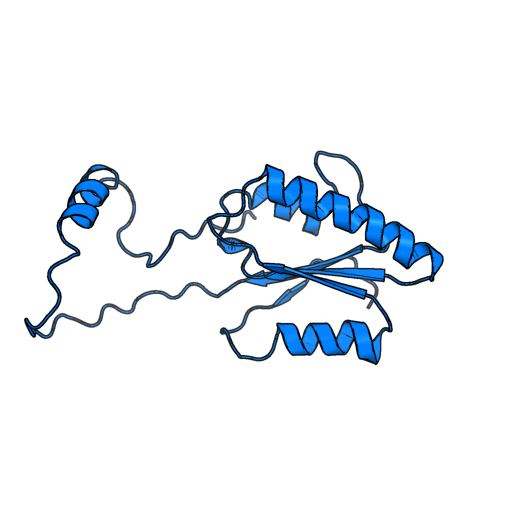5.00 82 GLY A CA 1
ATOM 653 C C . GLY A 1 82 ? 11.036 8.081 -0.021 1.00 85.00 82 GLY A C 1
ATOM 654 O O . GLY A 1 82 ? 10.931 7.851 1.178 1.00 85.00 82 GLY A O 1
ATOM 655 N N . LEU A 1 83 ? 10.035 8.600 -0.743 1.00 88.31 83 LEU A N 1
ATOM 656 C CA . LEU A 1 83 ? 8.746 8.974 -0.148 1.00 88.31 83 LEU A CA 1
ATOM 657 C C . LEU A 1 83 ? 7.986 7.738 0.354 1.00 88.31 83 LEU A C 1
ATOM 659 O O . LEU A 1 83 ? 7.355 7.768 1.402 1.00 88.31 83 LEU A O 1
ATOM 663 N N . LEU A 1 84 ? 8.062 6.624 -0.374 1.00 87.38 84 LEU A N 1
ATOM 664 C CA . LEU A 1 84 ? 7.430 5.374 0.054 1.00 87.38 84 LEU A CA 1
ATOM 665 C C . LEU A 1 84 ? 8.115 4.792 1.293 1.00 87.38 84 LEU A C 1
ATOM 667 O O . LEU A 1 84 ? 7.432 4.279 2.174 1.00 87.38 84 LEU A O 1
ATOM 671 N N . LYS A 1 85 ? 9.443 4.916 1.390 1.00 86.56 85 LYS A N 1
ATOM 672 C CA . LYS A 1 85 ? 10.208 4.553 2.589 1.00 86.56 85 LYS A CA 1
ATOM 673 C C . LYS A 1 85 ? 9.792 5.400 3.791 1.00 86.56 85 LYS A C 1
ATOM 675 O O . LYS A 1 85 ? 9.567 4.835 4.857 1.00 86.56 85 LYS A O 1
ATOM 680 N N . GLU A 1 86 ? 9.630 6.711 3.614 1.00 90.31 86 GLU A N 1
ATOM 681 C CA . GLU A 1 86 ? 9.090 7.605 4.650 1.00 90.31 86 GLU A CA 1
ATOM 682 C C . GLU A 1 86 ? 7.708 7.113 5.130 1.00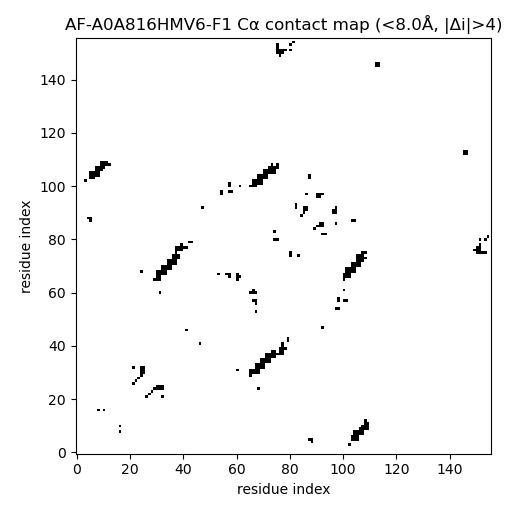 90.31 86 GLU A C 1
ATOM 684 O O . GLU A 1 86 ? 7.506 6.826 6.309 1.00 90.31 86 GLU A O 1
ATOM 689 N N . ILE A 1 87 ? 6.781 6.883 4.199 1.00 91.31 87 ILE A N 1
ATOM 690 C CA . ILE A 1 87 ? 5.410 6.456 4.516 1.00 91.31 87 ILE A CA 1
ATOM 691 C C . ILE A 1 87 ? 5.378 5.094 5.225 1.00 91.31 87 ILE A C 1
ATOM 693 O O . ILE A 1 87 ? 4.681 4.926 6.227 1.00 91.31 87 ILE A O 1
ATOM 697 N N . MET A 1 88 ? 6.104 4.103 4.702 1.00 87.94 88 MET A N 1
ATOM 698 C CA . MET A 1 88 ? 6.048 2.726 5.201 1.00 87.94 88 MET A CA 1
ATOM 699 C C . MET A 1 88 ? 6.815 2.535 6.510 1.00 87.94 88 MET A C 1
ATOM 701 O O . MET A 1 88 ? 6.348 1.793 7.376 1.00 87.94 88 MET A O 1
ATOM 705 N N . CYS A 1 89 ? 7.990 3.156 6.638 1.00 85.38 89 CYS A N 1
ATOM 706 C CA . CYS A 1 89 ? 8.903 2.917 7.755 1.00 85.38 89 CYS A CA 1
ATOM 707 C C . CYS A 1 89 ? 8.795 4.000 8.831 1.00 85.38 89 CYS A C 1
ATOM 709 O O . CYS A 1 89 ? 8.719 3.676 10.013 1.00 85.38 89 CYS A O 1
ATOM 711 N N . GLU A 1 90 ? 8.791 5.273 8.432 1.00 89.25 90 GLU A N 1
ATOM 712 C CA . GLU A 1 90 ? 8.786 6.418 9.360 1.00 89.25 90 GLU A CA 1
ATOM 713 C C . GLU A 1 90 ? 7.361 6.825 9.754 1.00 89.25 90 GLU A C 1
ATOM 715 O O . GLU A 1 90 ? 7.162 7.494 10.765 1.00 89.25 90 GLU A O 1
ATOM 720 N N . ARG A 1 91 ? 6.358 6.349 9.004 1.00 91.62 91 ARG A N 1
ATOM 721 C CA . ARG A 1 91 ? 4.938 6.671 9.190 1.00 91.62 91 ARG A CA 1
ATOM 722 C C . ARG A 1 91 ? 4.668 8.171 9.139 1.00 91.62 91 ARG A C 1
ATOM 724 O O . ARG A 1 91 ? 3.790 8.668 9.847 1.00 91.62 91 ARG A O 1
ATOM 731 N N . THR A 1 92 ? 5.386 8.867 8.269 1.00 93.75 92 THR A N 1
ATOM 732 C CA . THR A 1 92 ? 5.161 10.279 7.975 1.00 93.75 92 THR A CA 1
ATOM 733 C C . THR A 1 92 ? 4.904 10.498 6.488 1.00 93.75 92 THR A C 1
ATOM 735 O O . THR A 1 92 ? 5.230 9.664 5.641 1.00 93.75 92 THR A O 1
ATOM 738 N N . LEU A 1 93 ? 4.264 11.618 6.168 1.00 94.56 93 LEU A N 1
ATOM 739 C CA . LEU A 1 93 ? 4.140 12.137 4.814 1.00 94.56 93 LEU A CA 1
ATOM 740 C C . LEU A 1 93 ? 4.612 13.588 4.818 1.00 94.56 93 LEU A C 1
ATOM 742 O O . LEU A 1 93 ? 3.908 14.460 5.327 1.00 94.56 93 LEU A O 1
ATOM 746 N N . LEU A 1 94 ? 5.771 13.850 4.210 1.00 92.44 94 LEU A N 1
ATOM 747 C CA . LEU A 1 94 ? 6.404 15.173 4.210 1.00 92.44 94 LEU A CA 1
ATOM 748 C C . LEU A 1 94 ? 6.671 15.690 5.638 1.00 92.44 94 LEU A C 1
ATOM 750 O O . LEU A 1 94 ? 6.527 16.882 5.903 1.00 92.44 94 LEU A O 1
ATOM 754 N N . GLY A 1 95 ? 7.036 14.786 6.552 1.00 91.81 95 GLY A N 1
ATOM 755 C CA . GLY A 1 95 ? 7.303 15.080 7.964 1.00 91.81 95 GLY A CA 1
ATOM 756 C C . GLY A 1 95 ? 6.077 15.076 8.888 1.00 91.81 95 GLY A C 1
ATOM 757 O O . GLY A 1 95 ? 6.251 15.070 10.104 1.00 91.81 95 GLY A O 1
ATOM 758 N N . GLU A 1 96 ? 4.856 15.023 8.350 1.00 94.38 96 GLU A N 1
ATOM 759 C CA . GLU A 1 96 ? 3.623 14.963 9.149 1.00 94.38 96 GLU A CA 1
ATOM 760 C C . GLU A 1 96 ? 3.233 13.516 9.469 1.00 94.38 96 GLU A C 1
ATOM 762 O O . GLU A 1 96 ? 3.232 12.659 8.585 1.00 94.38 96 GLU A O 1
ATOM 767 N N . ALA A 1 97 ? 2.880 13.231 10.725 1.00 95.12 97 ALA A N 1
ATOM 768 C CA . ALA A 1 97 ? 2.570 11.876 11.179 1.00 95.12 97 ALA A CA 1
ATOM 769 C C . ALA A 1 97 ? 1.274 11.319 10.563 1.00 95.12 97 ALA A C 1
ATOM 771 O O . ALA A 1 97 ? 0.241 11.987 10.517 1.00 95.12 97 ALA A O 1
ATOM 772 N N . LEU A 1 98 ? 1.316 10.055 10.137 1.00 95.00 98 LEU A N 1
ATOM 773 C CA . LEU A 1 98 ? 0.166 9.338 9.586 1.00 95.00 98 LEU A CA 1
ATOM 774 C C . LEU A 1 98 ? -0.725 8.752 10.698 1.00 95.00 98 LEU A C 1
ATOM 776 O O . LEU A 1 98 ? -0.207 8.329 11.738 1.00 95.00 98 LEU A O 1
ATOM 780 N N . PRO A 1 99 ? -2.049 8.626 10.469 1.00 95.06 99 PRO A N 1
ATOM 781 C CA . PRO A 1 99 ? -2.966 7.964 11.394 1.00 95.06 99 PRO A CA 1
ATOM 782 C C . PRO A 1 99 ? -2.477 6.586 11.857 1.00 95.06 99 PRO A C 1
ATOM 784 O O . PRO A 1 99 ? -1.957 5.773 11.082 1.00 95.06 99 PRO A O 1
ATOM 787 N N . SER A 1 100 ? -2.666 6.290 13.144 1.00 92.81 100 SER A N 1
ATOM 788 C CA . SER A 1 100 ? -2.183 5.050 13.766 1.00 92.81 100 SER A CA 1
ATOM 789 C C . SER A 1 100 ? -2.935 3.800 13.300 1.00 92.81 100 SER A C 1
ATOM 791 O O . SER A 1 100 ? -2.393 2.699 13.379 1.00 92.81 100 SER A O 1
ATOM 793 N N . ASN A 1 101 ? -4.153 3.954 12.772 1.00 94.25 101 ASN A N 1
ATOM 794 C CA . ASN A 1 101 ? -4.971 2.861 12.247 1.00 94.25 101 ASN A CA 1
ATOM 795 C C . ASN A 1 101 ? -4.677 2.517 10.773 1.00 94.25 101 ASN A C 1
ATOM 797 O O . ASN A 1 101 ? -5.347 1.650 10.213 1.00 94.25 101 ASN A O 1
ATOM 801 N N . MET A 1 102 ? -3.687 3.158 10.143 1.00 93.88 102 MET A N 1
ATOM 802 C CA . MET A 1 102 ? -3.201 2.762 8.818 1.00 93.88 102 MET A CA 1
ATOM 803 C C . MET A 1 102 ? -2.206 1.601 8.922 1.00 93.88 102 MET A C 1
ATOM 805 O O . MET A 1 102 ? -1.261 1.641 9.714 1.00 93.88 102 MET A O 1
ATOM 809 N N . VAL A 1 103 ? -2.366 0.578 8.091 1.00 91.25 103 VAL A N 1
ATOM 810 C CA . VAL A 1 103 ? -1.456 -0.571 8.014 1.00 91.25 103 VAL A CA 1
ATOM 811 C C . VAL A 1 103 ? -0.884 -0.645 6.607 1.00 91.25 103 VAL A C 1
ATOM 813 O O . VAL A 1 103 ? -1.637 -0.734 5.647 1.00 91.25 103 VAL A O 1
ATOM 816 N N . PHE A 1 104 ? 0.441 -0.613 6.471 1.00 90.00 104 PHE A N 1
ATOM 817 C CA . PHE A 1 104 ? 1.105 -0.610 5.167 1.00 90.00 104 PHE A CA 1
ATOM 818 C C . PHE A 1 104 ? 1.673 -1.987 4.826 1.00 90.00 104 PHE A C 1
ATOM 820 O O . PHE A 1 104 ? 2.361 -2.619 5.630 1.00 90.00 104 PHE A O 1
ATOM 827 N N . LEU A 1 105 ? 1.412 -2.421 3.599 1.00 87.38 105 LEU A N 1
ATOM 828 C CA . LEU A 1 105 ? 1.940 -3.629 2.984 1.00 87.38 105 LEU A CA 1
ATOM 829 C C . LEU A 1 105 ? 2.621 -3.248 1.671 1.00 87.38 105 LEU A C 1
ATOM 831 O O . LEU A 1 105 ? 2.114 -2.407 0.932 1.00 87.38 105 LEU A O 1
ATOM 835 N N . GLY A 1 106 ? 3.743 -3.886 1.361 1.00 84.38 106 GLY A N 1
ATOM 836 C CA . GLY A 1 106 ? 4.432 -3.708 0.088 1.00 84.38 106 GLY A CA 1
ATOM 837 C C . GLY A 1 106 ? 4.567 -5.030 -0.653 1.00 84.38 106 GLY A C 1
ATOM 838 O O . GLY A 1 106 ? 4.857 -6.063 -0.051 1.00 84.38 106 GLY A O 1
ATOM 839 N N . ALA A 1 107 ? 4.422 -5.004 -1.971 1.00 78.69 107 ALA A N 1
ATOM 840 C CA . ALA A 1 107 ? 4.896 -6.068 -2.840 1.00 78.69 107 ALA A CA 1
ATOM 841 C C . ALA A 1 107 ? 5.934 -5.526 -3.818 1.00 78.69 107 ALA A C 1
ATOM 843 O O . ALA A 1 107 ? 5.814 -4.434 -4.370 1.00 78.69 107 ALA A O 1
ATOM 844 N N . CYS A 1 108 ? 6.972 -6.327 -4.027 1.00 69.94 108 CYS A N 1
ATOM 845 C CA . CYS A 1 108 ? 8.003 -6.074 -5.020 1.00 69.94 108 CYS A CA 1
ATOM 846 C C . CYS A 1 108 ? 8.072 -7.245 -5.986 1.00 69.94 108 CYS A C 1
ATOM 848 O O . CYS A 1 108 ? 8.078 -8.409 -5.572 1.00 69.94 108 CYS A O 1
ATOM 850 N N . ASN A 1 109 ? 8.227 -6.931 -7.269 1.00 63.97 109 ASN A N 1
ATOM 851 C CA . ASN A 1 109 ? 8.562 -7.939 -8.261 1.00 63.97 109 ASN A CA 1
ATOM 852 C C . ASN A 1 109 ? 10.068 -8.265 -8.171 1.00 63.97 109 ASN A C 1
ATOM 854 O O . ASN A 1 109 ? 10.890 -7.343 -8.265 1.00 63.97 109 ASN A O 1
ATOM 858 N N . PRO A 1 110 ? 10.457 -9.546 -7.995 1.00 54.97 110 PRO A N 1
ATOM 859 C CA . PRO A 1 110 ? 11.861 -9.947 -7.965 1.00 54.97 110 PRO A CA 1
ATOM 860 C C . PRO A 1 110 ? 12.569 -9.585 -9.277 1.00 54.97 110 PRO A C 1
ATOM 862 O O . PRO A 1 110 ? 11.992 -9.662 -10.365 1.00 54.97 110 PRO A O 1
ATOM 865 N N . ARG A 1 111 ? 13.845 -9.190 -9.184 1.00 47.34 111 ARG A N 1
ATOM 866 C CA . ARG A 1 111 ? 14.657 -8.810 -10.350 1.00 47.34 111 ARG A CA 1
ATOM 867 C C . ARG A 1 111 ? 14.775 -10.001 -11.307 1.00 47.34 111 ARG A C 1
ATOM 869 O O . ARG A 1 111 ? 15.425 -10.992 -10.986 1.00 47.34 111 ARG A O 1
ATOM 876 N N . ARG A 1 112 ? 14.196 -9.897 -12.508 1.00 45.84 112 ARG A N 1
ATOM 877 C CA . ARG A 1 112 ? 14.424 -10.876 -13.582 1.00 45.84 112 ARG A CA 1
ATOM 878 C C . ARG A 1 112 ? 15.726 -10.549 -14.308 1.00 45.84 112 ARG A C 1
ATOM 880 O O . ARG A 1 112 ? 15.768 -9.688 -15.185 1.00 45.84 112 ARG A O 1
ATOM 887 N N . THR A 1 113 ? 16.795 -11.253 -13.955 1.00 39.47 113 THR A N 1
ATOM 888 C CA . THR A 1 113 ? 18.041 -11.243 -14.728 1.00 39.47 113 THR A CA 1
ATOM 889 C C . THR A 1 113 ? 17.797 -11.984 -16.043 1.00 39.47 113 THR A C 1
ATOM 891 O O . THR A 1 113 ? 17.430 -13.157 -16.029 1.00 39.47 113 THR A O 1
ATOM 894 N N . LYS A 1 114 ? 17.990 -11.333 -17.200 1.00 40.94 114 LYS A N 1
ATOM 895 C CA . LYS A 1 114 ? 18.051 -12.057 -18.480 1.00 40.94 114 LYS A CA 1
ATOM 896 C C . LYS A 1 114 ? 19.253 -13.003 -18.433 1.00 40.94 114 LYS A C 1
ATOM 898 O O . LYS A 1 114 ? 20.393 -12.544 -18.520 1.00 40.94 114 LYS A O 1
ATOM 903 N N . THR A 1 115 ? 19.015 -14.308 -18.343 1.00 35.84 115 THR A N 1
ATOM 904 C CA . THR A 1 115 ? 20.015 -15.297 -18.749 1.00 35.84 115 THR A CA 1
ATOM 905 C C . THR A 1 115 ? 20.276 -15.052 -20.230 1.00 35.84 115 THR A C 1
ATOM 907 O O . THR A 1 115 ? 19.344 -15.084 -21.035 1.00 35.84 115 THR A O 1
ATOM 910 N N . LEU A 1 116 ? 21.516 -14.716 -20.581 1.00 39.16 116 LEU A N 1
ATOM 911 C CA . LEU A 1 116 ? 21.956 -14.585 -21.966 1.00 39.16 116 LEU A CA 1
ATOM 912 C C . LEU A 1 116 ? 21.730 -15.932 -22.664 1.00 39.16 116 LEU A C 1
ATOM 914 O O . LEU A 1 116 ? 22.578 -16.817 -22.595 1.00 39.16 116 LEU A O 1
ATOM 918 N N . LYS A 1 117 ? 20.578 -16.112 -23.316 1.00 38.56 117 LYS A N 1
ATOM 919 C CA . LYS A 1 117 ? 20.454 -17.130 -24.353 1.00 38.56 117 LYS A CA 1
ATOM 920 C C . LYS A 1 117 ? 21.267 -16.613 -25.530 1.00 38.56 117 LYS A C 1
ATOM 922 O O . LYS A 1 117 ? 20.921 -15.610 -26.150 1.00 38.56 117 LYS A O 1
ATOM 927 N N . ILE A 1 118 ? 22.415 -17.256 -25.693 1.00 40.50 118 ILE A N 1
ATOM 928 C CA . ILE A 1 118 ? 23.343 -17.139 -26.807 1.00 40.50 118 ILE A CA 1
ATOM 929 C C . ILE A 1 118 ? 22.546 -17.109 -28.113 1.00 40.50 118 ILE A C 1
ATOM 931 O O . ILE A 1 118 ? 21.584 -17.855 -28.283 1.00 40.50 118 ILE A O 1
ATOM 935 N N . GLN A 1 119 ? 22.956 -16.188 -28.980 1.00 43.28 119 GLN A N 1
ATOM 936 C CA . GLN A 1 119 ? 22.496 -15.996 -30.348 1.00 43.28 119 GLN A CA 1
ATOM 937 C C . GLN A 1 119 ? 22.266 -17.338 -31.048 1.00 43.28 119 GLN A C 1
ATOM 939 O O . GLN A 1 119 ? 23.218 -18.071 -31.300 1.00 43.28 119 GLN A O 1
ATOM 944 N N . LEU A 1 120 ? 21.019 -17.625 -31.407 1.00 35.59 120 LEU A N 1
ATOM 945 C CA . LEU A 1 120 ? 20.731 -18.451 -32.568 1.00 35.59 120 LEU A CA 1
ATOM 946 C C . LEU A 1 120 ? 19.712 -17.693 -33.412 1.00 35.59 120 LEU A C 1
ATOM 948 O O . LEU A 1 120 ? 18.671 -17.260 -32.919 1.00 35.59 120 LEU A O 1
ATOM 952 N N . ASN A 1 121 ? 20.159 -17.446 -34.637 1.00 43.38 121 ASN A N 1
ATOM 953 C CA . ASN A 1 121 ? 19.520 -16.772 -35.753 1.00 43.38 121 ASN A CA 1
ATOM 954 C C . ASN A 1 121 ? 18.025 -17.096 -35.874 1.00 43.38 121 ASN A C 1
ATOM 956 O O . ASN A 1 121 ? 17.630 -18.244 -35.707 1.00 43.38 121 ASN A O 1
ATOM 960 N N . ASP A 1 122 ? 17.214 -16.090 -36.193 1.00 35.25 122 ASP A N 1
ATOM 961 C CA . ASP A 1 122 ? 16.606 -16.048 -37.523 1.00 35.25 122 ASP A CA 1
ATOM 962 C C . ASP A 1 122 ? 15.928 -14.696 -37.769 1.00 35.25 122 ASP A C 1
ATOM 964 O O . ASP A 1 122 ? 15.090 -14.206 -37.006 1.00 35.25 122 ASP A O 1
ATOM 968 N N . ASP A 1 123 ? 16.362 -14.089 -38.865 1.00 46.72 123 ASP A N 1
ATOM 969 C CA . ASP A 1 123 ? 15.809 -12.905 -39.490 1.00 46.72 123 ASP A CA 1
ATOM 970 C C . ASP A 1 123 ? 14.390 -13.187 -39.994 1.00 46.72 123 ASP A C 1
ATOM 972 O O . ASP A 1 123 ? 14.214 -13.701 -41.095 1.00 46.72 123 ASP A O 1
ATOM 976 N N . ALA A 1 124 ? 13.356 -12.818 -39.236 1.00 44.34 124 ALA A N 1
ATOM 977 C CA . ALA A 1 124 ? 12.021 -12.668 -39.809 1.00 44.34 124 ALA A CA 1
ATOM 978 C C . ALA A 1 124 ? 11.116 -11.773 -38.942 1.00 44.34 124 ALA A C 1
ATOM 980 O O . ALA A 1 124 ? 10.760 -12.117 -37.822 1.00 44.34 124 ALA A O 1
ATOM 981 N N . TYR A 1 125 ? 10.684 -10.651 -39.527 1.00 42.06 125 TYR A N 1
ATOM 982 C CA . TYR A 1 125 ? 9.562 -9.802 -39.105 1.00 42.06 125 TYR A CA 1
ATOM 983 C C . TYR A 1 125 ? 9.733 -8.934 -37.841 1.00 42.06 125 TYR A C 1
ATOM 985 O O . TYR A 1 125 ? 9.559 -9.357 -36.705 1.00 42.06 125 TYR A O 1
ATOM 993 N N . ILE A 1 126 ? 9.942 -7.634 -38.081 1.00 39.81 126 ILE A N 1
ATOM 994 C CA . ILE A 1 126 ? 9.065 -6.499 -37.705 1.00 39.81 126 ILE A CA 1
ATOM 995 C C . ILE A 1 126 ? 9.948 -5.243 -37.709 1.00 39.81 126 ILE A C 1
ATOM 997 O O . ILE A 1 126 ? 10.575 -4.845 -36.723 1.00 39.81 126 ILE A O 1
ATOM 1001 N N . GLY A 1 127 ? 10.021 -4.618 -38.883 1.00 45.84 127 GLY A N 1
ATOM 1002 C CA . GLY A 1 127 ? 10.619 -3.305 -39.061 1.00 45.84 127 GLY A CA 1
ATOM 1003 C C . GLY A 1 127 ? 9.716 -2.245 -38.449 1.00 45.84 127 GLY A C 1
ATOM 1004 O O . GLY A 1 127 ? 8.737 -1.863 -39.066 1.00 45.84 127 GLY A O 1
ATOM 1005 N N . LEU A 1 128 ? 10.024 -1.806 -37.227 1.00 41.16 128 LEU A N 1
ATOM 1006 C CA . LEU A 1 128 ? 9.520 -0.550 -36.636 1.00 41.16 128 LEU A CA 1
ATOM 1007 C C . LEU A 1 128 ? 10.333 -0.089 -35.407 1.00 41.16 128 LEU A C 1
ATOM 1009 O O . LEU A 1 128 ? 9.928 0.826 -34.694 1.00 41.16 128 LEU A O 1
ATOM 1013 N N . ARG A 1 129 ? 11.490 -0.707 -35.121 1.00 43.94 129 ARG A N 1
ATOM 1014 C CA . ARG A 1 129 ? 12.184 -0.549 -33.827 1.00 43.94 129 ARG A CA 1
ATOM 1015 C C . ARG A 1 129 ? 13.627 -0.042 -33.865 1.00 43.94 129 ARG A C 1
ATOM 1017 O O . ARG A 1 129 ? 14.233 0.032 -32.803 1.00 43.94 129 ARG A O 1
ATOM 1024 N N . LYS A 1 130 ? 14.186 0.341 -35.018 1.00 40.91 130 LYS A N 1
ATOM 1025 C CA . LYS A 1 130 ? 15.591 0.796 -35.066 1.00 40.91 130 LYS A CA 1
ATOM 1026 C C . LYS A 1 130 ? 15.790 2.252 -34.628 1.00 40.91 130 LYS A C 1
ATOM 1028 O O . LYS A 1 130 ? 16.696 2.534 -33.854 1.00 40.91 130 LYS A O 1
ATOM 1033 N N . THR A 1 131 ? 14.883 3.160 -34.984 1.00 36.06 131 THR A N 1
ATOM 1034 C CA . THR A 1 131 ? 15.114 4.604 -34.789 1.00 36.06 131 THR A CA 1
ATOM 1035 C C . THR A 1 131 ? 15.026 5.059 -33.327 1.00 36.06 131 THR A C 1
ATOM 1037 O O . THR A 1 131 ? 15.741 5.965 -32.912 1.00 36.06 131 THR A O 1
ATOM 1040 N N . ARG A 1 132 ? 14.191 4.405 -32.504 1.00 36.62 132 ARG A N 1
ATOM 1041 C CA . ARG A 1 132 ? 14.099 4.702 -31.060 1.00 36.62 132 ARG A CA 1
ATOM 1042 C C . ARG A 1 132 ? 15.283 4.132 -30.272 1.00 36.62 132 ARG A C 1
ATOM 1044 O O . ARG A 1 132 ? 15.674 4.720 -29.273 1.00 36.62 132 ARG A O 1
ATOM 1051 N N . TYR A 1 133 ? 15.861 3.026 -30.743 1.00 38.03 133 TYR A N 1
ATOM 1052 C CA . TYR A 1 133 ? 16.976 2.347 -30.082 1.00 38.03 133 TYR A CA 1
ATOM 1053 C C . TYR A 1 133 ? 18.289 3.118 -30.249 1.00 38.03 133 TYR A C 1
ATOM 1055 O O . TYR A 1 133 ? 19.027 3.267 -29.285 1.00 38.03 133 TYR A O 1
ATOM 1063 N N . GLU A 1 134 ? 18.543 3.686 -31.430 1.00 42.44 134 GLU A N 1
ATOM 1064 C CA . GLU A 1 134 ? 19.777 4.440 -31.710 1.00 42.44 134 GLU A CA 1
ATOM 1065 C C . GLU A 1 134 ? 19.819 5.801 -30.988 1.00 42.44 134 GLU A C 1
ATOM 1067 O O . GLU A 1 134 ? 20.863 6.211 -30.476 1.00 42.44 134 GLU A O 1
ATOM 1072 N N . MET A 1 135 ? 18.673 6.489 -30.863 1.00 36.12 135 MET A N 1
ATOM 1073 C CA . MET A 1 135 ? 18.573 7.716 -30.055 1.00 36.12 135 MET A CA 1
ATOM 1074 C C . MET A 1 135 ? 18.754 7.432 -28.558 1.00 36.12 135 MET A C 1
ATOM 1076 O O . MET A 1 135 ? 19.363 8.228 -27.841 1.00 36.12 135 MET A O 1
ATOM 1080 N N . GLN A 1 136 ? 18.266 6.280 -28.095 1.00 38.97 136 GLN A N 1
ATOM 1081 C CA . GLN A 1 136 ? 18.432 5.836 -26.717 1.00 38.97 136 GLN A CA 1
ATOM 1082 C C . GLN A 1 136 ? 19.847 5.277 -26.469 1.00 38.97 136 GLN A C 1
ATOM 1084 O O . GLN A 1 136 ? 20.376 5.458 -25.387 1.00 38.97 136 GLN A O 1
ATOM 1089 N N . GLU A 1 137 ? 20.555 4.722 -27.455 1.00 40.31 137 GLU A N 1
ATOM 1090 C CA . GLU A 1 137 ? 21.969 4.340 -27.287 1.00 40.31 137 GLU A CA 1
ATOM 1091 C C . GLU A 1 137 ? 22.890 5.545 -27.051 1.00 40.31 137 GLU A C 1
ATOM 1093 O O . GLU A 1 137 ? 23.800 5.468 -26.224 1.00 40.31 137 GLU A O 1
ATOM 1098 N N . ARG A 1 138 ? 22.639 6.683 -27.713 1.00 39.06 138 ARG A N 1
ATOM 1099 C CA . ARG A 1 138 ? 23.451 7.900 -27.524 1.00 39.06 138 ARG A CA 1
ATOM 1100 C C . ARG A 1 138 ? 23.249 8.565 -26.163 1.00 39.06 138 ARG A C 1
ATOM 1102 O O . ARG A 1 138 ? 24.196 9.122 -25.620 1.00 39.06 138 ARG A O 1
ATOM 1109 N N . LEU A 1 139 ? 22.043 8.480 -25.600 1.00 41.38 139 LEU A N 1
ATOM 1110 C CA . LEU A 1 139 ? 21.729 9.011 -24.268 1.00 41.38 139 LEU A CA 1
ATOM 1111 C C . LEU A 1 139 ? 22.232 8.100 -23.124 1.00 41.38 139 LEU A C 1
ATOM 1113 O O . LEU A 1 139 ? 22.314 8.549 -21.986 1.00 41.38 139 LEU A O 1
ATOM 1117 N N . TRP A 1 140 ? 22.577 6.837 -23.412 1.00 43.81 140 TRP A N 1
ATOM 1118 C CA . TRP A 1 140 ? 22.817 5.785 -22.408 1.00 43.81 140 TRP A CA 1
ATOM 1119 C C . TRP A 1 140 ? 24.223 5.166 -22.482 1.00 43.81 140 TRP A C 1
ATOM 1121 O O . TRP A 1 140 ? 24.459 4.089 -21.933 1.00 43.81 140 TRP A O 1
ATOM 1131 N N . ALA A 1 141 ? 25.189 5.860 -23.095 1.00 39.88 141 ALA A N 1
ATOM 1132 C CA . ALA A 1 141 ? 26.571 5.391 -23.264 1.00 39.88 141 ALA A CA 1
ATOM 1133 C C . ALA A 1 141 ? 27.349 5.133 -21.947 1.00 39.88 141 ALA A C 1
ATOM 1135 O O . ALA A 1 141 ? 28.487 4.674 -21.998 1.00 39.88 141 ALA A O 1
ATOM 1136 N N . GLY A 1 142 ? 26.749 5.386 -20.776 1.00 46.59 142 GLY A N 1
ATOM 1137 C CA . GLY A 1 142 ? 27.364 5.177 -19.460 1.00 46.59 142 GLY A CA 1
ATOM 1138 C C . GLY A 1 142 ? 26.637 4.221 -18.506 1.00 46.59 142 GLY A C 1
ATOM 1139 O O . GLY A 1 142 ? 27.135 4.016 -17.403 1.00 46.59 142 GLY A O 1
ATOM 1140 N N . VAL A 1 143 ? 25.485 3.632 -18.866 1.00 44.38 143 VAL A N 1
ATOM 1141 C CA . VAL A 1 143 ? 24.686 2.830 -17.912 1.00 44.38 143 VAL A CA 1
ATOM 1142 C C . VAL A 1 143 ? 24.444 1.402 -18.408 1.00 44.38 143 VAL A C 1
ATOM 1144 O O . VAL A 1 143 ? 24.045 1.141 -19.539 1.00 44.38 143 VAL A O 1
ATOM 1147 N N . ASN A 1 144 ? 24.740 0.470 -17.505 1.00 41.88 144 ASN A N 1
ATOM 1148 C CA . ASN A 1 144 ? 24.876 -0.972 -17.675 1.00 41.88 144 ASN A CA 1
ATOM 1149 C C . ASN A 1 144 ? 23.700 -1.649 -18.428 1.00 41.88 144 ASN A C 1
ATOM 1151 O O . ASN A 1 144 ? 22.539 -1.595 -18.021 1.00 41.88 144 ASN A O 1
ATOM 1155 N N . ARG A 1 145 ? 24.040 -2.342 -19.524 1.00 42.06 145 ARG A N 1
ATOM 1156 C CA . ARG A 1 145 ? 23.191 -2.821 -20.641 1.00 42.06 145 ARG A CA 1
ATOM 1157 C C . ARG A 1 145 ? 22.208 -3.987 -20.357 1.00 42.06 145 ARG A C 1
ATOM 1159 O O . ARG A 1 145 ? 21.934 -4.770 -21.266 1.00 42.06 145 ARG A O 1
ATOM 1166 N N . ARG A 1 146 ? 21.674 -4.201 -19.147 1.00 42.22 146 ARG A N 1
ATOM 1167 C CA . ARG A 1 146 ? 20.948 -5.470 -18.835 1.00 42.22 146 ARG A CA 1
ATOM 1168 C C . ARG A 1 146 ? 19.604 -5.366 -18.118 1.00 42.22 146 ARG A C 1
ATOM 1170 O O . ARG A 1 146 ? 19.213 -6.305 -17.430 1.00 42.22 146 ARG A O 1
ATOM 1177 N N . LEU A 1 147 ? 18.851 -4.291 -18.303 1.00 38.78 147 LEU A N 1
ATOM 1178 C CA . LEU A 1 147 ? 17.520 -4.183 -17.704 1.00 38.78 147 LEU A CA 1
ATOM 1179 C C . LEU A 1 147 ? 16.439 -4.068 -18.781 1.00 38.78 147 LEU A C 1
ATOM 1181 O O . LEU A 1 147 ? 16.557 -3.283 -19.715 1.00 38.78 147 LEU A O 1
ATOM 1185 N N . LEU A 1 148 ? 15.398 -4.901 -18.664 1.00 39.16 148 LEU A N 1
ATOM 1186 C CA . LEU A 1 148 ? 14.192 -4.832 -19.502 1.00 39.16 148 LEU A CA 1
ATOM 1187 C C . LEU A 1 148 ? 13.333 -3.602 -19.162 1.00 39.16 148 LEU A C 1
ATOM 1189 O O . LEU A 1 148 ? 12.564 -3.152 -20.004 1.00 39.16 148 LEU A O 1
ATOM 1193 N N . TYR A 1 149 ? 13.478 -3.072 -17.947 1.00 34.78 149 TYR A N 1
ATOM 1194 C CA . TYR A 1 149 ? 12.888 -1.827 -17.467 1.00 34.78 149 TYR A CA 1
ATOM 1195 C C . TYR A 1 149 ? 13.692 -1.312 -16.266 1.00 34.78 149 TYR A C 1
ATOM 1197 O O . TYR A 1 149 ? 14.389 -2.077 -15.595 1.00 34.78 149 TYR A O 1
ATOM 1205 N N . THR A 1 150 ? 13.625 -0.008 -16.018 1.00 38.88 150 THR A N 1
ATOM 1206 C CA . THR A 1 150 ? 14.400 0.692 -14.989 1.00 38.88 150 THR A CA 1
ATOM 1207 C C . THR A 1 150 ? 13.961 0.249 -13.592 1.00 38.88 150 THR A C 1
ATOM 1209 O O . THR A 1 150 ? 12.785 0.345 -13.258 1.00 38.88 150 THR A O 1
ATOM 1212 N N . VAL A 1 151 ? 14.896 -0.240 -12.775 1.00 37.84 151 VAL A N 1
ATOM 1213 C CA . VAL A 1 151 ? 14.659 -0.593 -11.366 1.00 37.84 151 VAL A CA 1
ATOM 1214 C C . VAL A 1 151 ? 15.628 0.212 -10.519 1.00 37.84 151 VAL A C 1
ATOM 1216 O O . VAL A 1 151 ? 16.842 0.121 -10.715 1.00 37.84 151 VAL A O 1
ATOM 1219 N N . VAL A 1 152 ? 15.092 0.989 -9.583 1.00 43.12 152 VAL A N 1
ATOM 1220 C CA . VAL A 1 152 ? 15.884 1.708 -8.582 1.00 43.12 152 VAL A CA 1
ATOM 1221 C C . VAL A 1 152 ? 16.162 0.747 -7.417 1.00 43.12 152 VAL A C 1
ATOM 1223 O O . VAL A 1 152 ? 15.268 -0.008 -7.024 1.00 43.12 152 VAL A O 1
ATOM 1226 N N . PRO A 1 153 ? 17.399 0.673 -6.896 1.00 40.16 153 PRO A N 1
ATOM 1227 C CA . PRO A 1 153 ? 17.690 -0.133 -5.715 1.00 40.16 153 PRO A CA 1
ATOM 1228 C C . PRO A 1 153 ? 16.884 0.358 -4.506 1.00 40.16 153 PRO A C 1
ATOM 1230 O O . PRO A 1 153 ? 16.661 1.554 -4.344 1.00 40.16 153 PRO A O 1
ATOM 1233 N N . ILE A 1 154 ? 16.448 -0.586 -3.671 1.00 34.91 154 ILE A N 1
ATOM 1234 C CA . ILE A 1 154 ? 15.799 -0.280 -2.394 1.00 34.91 154 ILE A CA 1
ATOM 1235 C C . ILE A 1 154 ? 16.887 0.317 -1.484 1.00 34.91 154 ILE A C 1
ATOM 1237 O O . ILE A 1 154 ? 17.942 -0.311 -1.372 1.00 34.91 154 ILE A O 1
ATOM 1241 N N . PRO A 1 155 ? 16.687 1.518 -0.913 1.00 40.78 155 PRO A N 1
ATOM 1242 C CA . PRO A 1 155 ? 17.624 2.081 0.054 1.00 40.78 155 PRO A CA 1
ATOM 1243 C C . PRO A 1 155 ? 17.669 1.213 1.321 1.00 40.78 155 PRO A C 1
ATOM 1245 O O . PRO A 1 155 ? 16.632 0.693 1.733 1.00 40.78 155 PRO A O 1
ATOM 1248 N N . GLU A 1 156 ? 18.869 1.041 1.884 1.00 42.22 156 GLU A N 1
ATOM 1249 C CA . GLU A 1 156 ? 19.098 0.368 3.176 1.00 42.22 156 GLU A CA 1
ATOM 1250 C C . GLU A 1 156 ? 18.424 1.101 4.346 1.00 42.22 156 GLU A C 1
ATOM 1252 O O . GLU A 1 156 ? 18.340 2.355 4.308 1.00 42.22 156 GLU A O 1
#

Mean predicted aligned error: 13.96 Å

Nearest PDB structures (foldseek):
  6tay-assembly1_A  TM=9.044E-01  e=4.566E-10  Mus musculus
  7oim-assembly1_A  TM=9.050E-01  e=3.382E-09  Mus musculus
  8s24-assembly1_A  TM=8.990E-01  e=2.354E-08  Homo sapiens
  4lgm-assembly1_A  TM=7.226E-01  e=8.135E-04  Saccharolobus solfataricus P2
  8juy-assembly1_A  TM=5.216E-01  e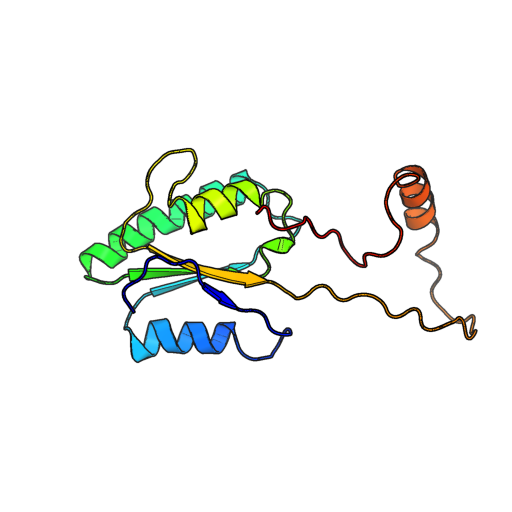=8.886E-02  Homo sapiens

Foldseek 3Di:
DPDLAAAEDEDDPPPCPVVVVCCCAVPPQVAAEDEDEDAQPQDPVNVLVVVVVVLVVQVVCVVVVHAYEYEYEQLQHYPVLVQVCCCSPVCDHVNHHGDPRYHYYYYHYPADWPPPPPDDDDDDDDPDPDPVVVVVCVVCVDDDDTHPHDGDDNDD